Protein AF-A0A267FAE3-F1 (afdb_monomer)

Secondary structure (DSSP, 8-state):
-----------------------------------S-------HHHHHHHHHHHHHHS-SB-GGG-B-HHHHHHHHHHHHHHHHHHHHHTT------HHHHHHHHT-----HHHHHHHHHHHS---------

Mean predicted aligned error: 14.89 Å

Sequence (132 aa):
MHWEGTGKALSRQLSVPGGVGGIGSHRTASSLSLSESSGTVPYLGTFLTDLEGLHSAFPERVHGGLINFDKRRREYDILARLRLYQVTCRQYQYCEDARFEHWLSTIELLSDEQQQLLSLEIQPERRFVSTV

Structure (mmCIF, N/CA/C/O backbone):
data_AF-A0A267FAE3-F1
#
_entry.id   AF-A0A267FAE3-F1
#
loop_
_atom_site.group_PDB
_atom_site.id
_atom_site.type_symbol
_atom_site.label_atom_id
_atom_site.label_alt_id
_atom_site.label_comp_id
_atom_site.label_asym_id
_atom_site.label_entity_id
_atom_site.label_seq_id
_atom_site.pdbx_PDB_ins_code
_atom_site.Cartn_x
_atom_site.Cartn_y
_atom_site.Cartn_z
_atom_site.occupancy
_atom_site.B_iso_or_equiv
_atom_site.auth_seq_id
_atom_site.auth_comp_id
_atom_site.auth_asym_id
_atom_site.auth_atom_id
_atom_site.pdbx_PDB_model_num
ATOM 1 N N . MET A 1 1 ? -11.514 19.587 1.243 1.00 36.19 1 MET A N 1
ATOM 2 C CA . MET A 1 1 ? -11.443 19.091 -0.147 1.00 36.19 1 MET A CA 1
ATOM 3 C C . MET A 1 1 ? -12.775 18.434 -0.446 1.00 36.19 1 MET A C 1
ATOM 5 O O . MET A 1 1 ? -13.102 17.451 0.198 1.00 36.19 1 MET A O 1
ATOM 9 N N . HIS A 1 2 ? -13.589 19.060 -1.290 1.00 30.25 2 HIS A N 1
ATOM 10 C CA . HIS A 1 2 ? -14.957 18.639 -1.583 1.00 30.25 2 HIS A CA 1
ATOM 11 C C . HIS A 1 2 ? -14.960 18.002 -2.974 1.00 30.25 2 HIS A C 1
ATOM 13 O O . HIS A 1 2 ? -14.594 18.662 -3.945 1.00 30.25 2 HIS A O 1
ATOM 19 N N . TRP A 1 3 ? -15.281 16.712 -3.050 1.00 32.16 3 TRP A N 1
ATOM 20 C CA . TRP A 1 3 ? -15.459 15.998 -4.310 1.00 32.16 3 TRP A CA 1
ATOM 21 C C . TRP A 1 3 ? -16.957 15.842 -4.558 1.00 32.16 3 TRP A C 1
ATOM 23 O O . TRP A 1 3 ? -17.595 14.977 -3.965 1.00 32.16 3 TRP A O 1
ATOM 33 N N . GLU A 1 4 ? -17.511 16.686 -5.427 1.00 38.50 4 GLU A N 1
ATOM 34 C CA . GLU A 1 4 ? -18.808 16.437 -6.052 1.00 38.50 4 GLU A CA 1
ATOM 35 C C . GLU A 1 4 ? -18.574 15.907 -7.467 1.00 38.50 4 GLU A C 1
ATOM 37 O O . GLU A 1 4 ? -17.980 16.568 -8.317 1.00 38.50 4 GLU A O 1
ATOM 42 N N . GLY A 1 5 ? -19.032 14.680 -7.706 1.00 38.22 5 GLY A N 1
ATOM 43 C CA . GLY A 1 5 ? -18.966 14.009 -8.996 1.00 38.22 5 GLY A CA 1
ATOM 44 C C . GLY A 1 5 ? -20.291 13.318 -9.273 1.00 38.22 5 GLY A C 1
ATOM 45 O O . GLY A 1 5 ? -20.518 12.188 -8.851 1.00 38.22 5 GLY A O 1
ATOM 46 N N . THR A 1 6 ? -21.167 14.028 -9.973 1.00 42.28 6 THR A N 1
ATOM 47 C CA . THR A 1 6 ? -22.466 13.582 -10.474 1.00 42.28 6 THR A CA 1
ATOM 48 C C . THR A 1 6 ? -22.325 12.346 -11.369 1.00 42.28 6 THR A C 1
ATOM 50 O O . THR A 1 6 ? -21.873 12.404 -12.510 1.00 42.28 6 THR A O 1
ATOM 53 N N . GLY A 1 7 ? -22.744 11.189 -10.856 1.00 42.28 7 GLY A N 1
ATOM 54 C CA . GLY A 1 7 ? -22.859 9.959 -11.631 1.00 42.28 7 GLY A CA 1
ATOM 55 C C . GLY A 1 7 ? -24.167 9.924 -12.415 1.00 42.28 7 GLY A C 1
ATOM 56 O O . GLY A 1 7 ? -25.185 9.469 -11.898 1.00 42.28 7 GLY A O 1
ATOM 57 N N . LYS A 1 8 ? -24.153 10.354 -13.680 1.00 41.59 8 LYS A N 1
ATOM 58 C CA . LYS A 1 8 ? -25.196 9.966 -14.638 1.00 41.59 8 LYS A CA 1
ATOM 59 C C . LYS A 1 8 ? -24.612 9.504 -15.968 1.00 41.59 8 LYS A C 1
ATOM 61 O O . LYS A 1 8 ? -23.950 10.253 -16.671 1.00 41.59 8 LYS A O 1
ATOM 66 N N . ALA A 1 9 ? -25.020 8.277 -16.294 1.00 41.91 9 ALA A N 1
ATOM 67 C CA . ALA A 1 9 ? -25.233 7.726 -17.624 1.00 41.91 9 ALA A CA 1
ATOM 68 C C . ALA A 1 9 ? -24.005 7.519 -18.514 1.00 41.91 9 ALA A C 1
ATOM 70 O O . ALA A 1 9 ? -23.625 8.419 -19.242 1.00 41.91 9 ALA A O 1
ATOM 71 N N . LEU A 1 10 ? -23.543 6.266 -18.598 1.00 34.41 10 LEU A N 1
ATOM 72 C CA . LEU A 1 10 ? -23.207 5.629 -19.879 1.00 34.41 10 LEU A CA 1
ATOM 73 C C . LEU A 1 10 ? -23.467 4.115 -19.787 1.00 34.41 10 LEU A C 1
ATOM 75 O O . LEU A 1 10 ? -22.557 3.296 -19.703 1.00 34.41 10 LEU A O 1
ATOM 79 N N . SER A 1 11 ? -24.747 3.744 -19.809 1.00 42.19 11 SER A N 1
ATOM 80 C CA . SER A 1 11 ? -25.195 2.389 -20.142 1.00 42.19 11 SER A CA 1
ATOM 81 C C . SER A 1 11 ? -25.475 2.350 -21.642 1.00 42.19 11 SER A C 1
ATOM 83 O O . SER A 1 11 ? -26.521 2.816 -22.086 1.00 42.19 11 SER A O 1
ATOM 85 N N . ARG A 1 12 ? -24.550 1.816 -22.442 1.00 38.19 12 ARG A N 1
ATOM 86 C CA . ARG A 1 12 ? -24.858 1.351 -23.802 1.00 38.19 12 ARG A CA 1
ATOM 87 C C . ARG A 1 12 ? -24.172 0.011 -24.055 1.00 38.19 12 ARG A C 1
ATOM 89 O O . ARG A 1 12 ? -22.966 -0.058 -24.250 1.00 38.19 12 ARG A O 1
ATOM 96 N N . GLN A 1 13 ? -24.992 -1.039 -24.019 1.00 42.34 13 GLN A N 1
ATOM 97 C CA . GLN A 1 13 ? -24.742 -2.361 -24.592 1.00 42.34 13 GLN A CA 1
ATOM 98 C C . GLN A 1 13 ? -24.600 -2.270 -26.114 1.00 42.34 13 GLN A C 1
ATOM 100 O O . GLN A 1 13 ? -25.413 -1.590 -26.730 1.00 42.34 13 GLN A O 1
ATOM 105 N N . LEU A 1 14 ? -23.678 -3.043 -26.695 1.00 32.34 14 LEU A N 1
ATOM 106 C CA . LEU A 1 14 ? -23.730 -3.595 -28.062 1.00 32.34 14 LEU A CA 1
ATOM 107 C C . LEU A 1 14 ? -22.930 -4.923 -28.037 1.00 32.34 14 LEU A C 1
ATOM 109 O O . LEU A 1 14 ? -21.722 -4.898 -27.846 1.00 32.34 14 LEU A O 1
ATOM 113 N N . SER A 1 15 ? -23.599 -6.063 -27.825 1.00 30.61 15 SER A N 1
ATOM 114 C CA . SER A 1 15 ? -23.965 -7.112 -28.807 1.00 30.61 15 SER A CA 1
ATOM 115 C C . SER A 1 15 ? -22.781 -7.876 -29.436 1.00 30.61 15 SER A C 1
ATOM 117 O O . SER A 1 15 ? -21.975 -7.295 -30.156 1.00 30.61 15 SER A O 1
ATOM 119 N N . VAL A 1 16 ? -22.706 -9.191 -29.183 1.00 39.03 16 VAL A N 1
ATOM 120 C CA . VAL A 1 16 ? -21.682 -10.130 -29.695 1.00 39.03 16 VAL A CA 1
ATOM 121 C C . VAL A 1 16 ? -22.324 -11.069 -30.729 1.00 39.03 16 VAL A C 1
ATOM 123 O O . VAL A 1 16 ? -23.397 -11.601 -30.434 1.00 39.03 16 VAL A O 1
ATOM 126 N N . PRO A 1 17 ? -21.708 -11.338 -31.898 1.00 37.78 17 PRO A N 1
ATOM 127 C CA . PRO A 1 17 ? -22.167 -12.389 -32.799 1.00 37.78 17 PRO A CA 1
ATOM 128 C C . PRO A 1 17 ? -21.498 -13.739 -32.485 1.00 37.78 17 PRO A C 1
ATOM 130 O O . PRO A 1 17 ? -20.336 -13.801 -32.085 1.00 37.78 17 PRO A O 1
ATOM 133 N N . GLY A 1 18 ? -22.256 -14.824 -32.663 1.00 38.59 18 GLY A N 1
ATOM 134 C CA . GLY A 1 18 ? -21.829 -16.2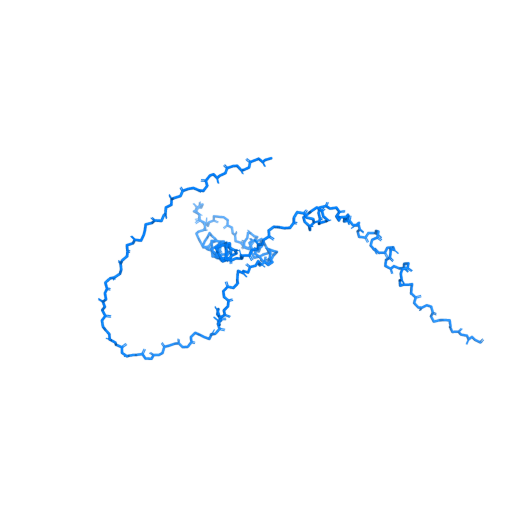00 -32.400 1.00 38.59 18 GLY A CA 1
ATOM 135 C C . GLY A 1 18 ? -20.814 -16.779 -33.396 1.00 38.59 18 GLY A C 1
ATOM 136 O O . GLY A 1 18 ? -20.620 -16.264 -34.494 1.00 38.59 18 GLY A O 1
ATOM 137 N N . GLY A 1 19 ? -20.205 -17.901 -33.002 1.00 33.44 19 GLY A N 1
ATOM 138 C CA . GLY A 1 19 ? -19.292 -18.711 -33.813 1.00 33.44 19 GLY A CA 1
ATOM 139 C C . GLY A 1 19 ? -18.873 -19.989 -33.075 1.00 33.44 19 GLY A C 1
ATOM 140 O O . GLY A 1 19 ? -18.738 -19.993 -31.858 1.00 33.44 19 GLY A O 1
ATOM 141 N N . VAL A 1 20 ? -18.745 -21.082 -33.820 1.00 37.72 20 VAL A N 1
ATOM 142 C CA . VAL A 1 20 ? -18.914 -22.489 -33.419 1.00 37.72 20 VAL A CA 1
ATOM 143 C C . VAL A 1 20 ? -17.568 -23.191 -33.148 1.00 37.72 20 VAL A C 1
ATOM 145 O O . VAL A 1 20 ? -16.619 -22.953 -33.880 1.00 37.72 20 VAL A O 1
ATOM 148 N N . GLY A 1 21 ? -17.538 -24.096 -32.155 1.00 34.31 21 GLY A N 1
ATOM 149 C CA . GLY A 1 21 ? -16.805 -25.382 -32.113 1.00 34.31 21 GLY A CA 1
ATOM 150 C C . GLY A 1 21 ? -15.282 -25.456 -32.347 1.00 34.31 21 GLY A C 1
ATOM 151 O O . GLY A 1 21 ? -14.795 -25.210 -33.443 1.00 34.31 21 GLY A O 1
ATOM 152 N N . GLY A 1 22 ? -14.546 -25.996 -31.364 1.00 31.22 22 GLY A N 1
ATOM 153 C CA . GLY A 1 22 ? -13.179 -26.505 -31.559 1.00 31.22 22 GLY A CA 1
ATOM 154 C C . GLY A 1 22 ? -12.520 -26.998 -30.267 1.00 31.22 22 GLY A C 1
ATOM 155 O O . GLY A 1 22 ? -12.231 -26.212 -29.374 1.00 31.22 22 GLY A O 1
ATOM 156 N N . ILE A 1 23 ? -12.307 -28.310 -30.170 1.00 42.94 23 ILE A N 1
ATOM 157 C CA . ILE A 1 23 ? -11.719 -29.040 -29.037 1.00 42.94 23 ILE A CA 1
ATOM 158 C C . ILE A 1 23 ? -10.186 -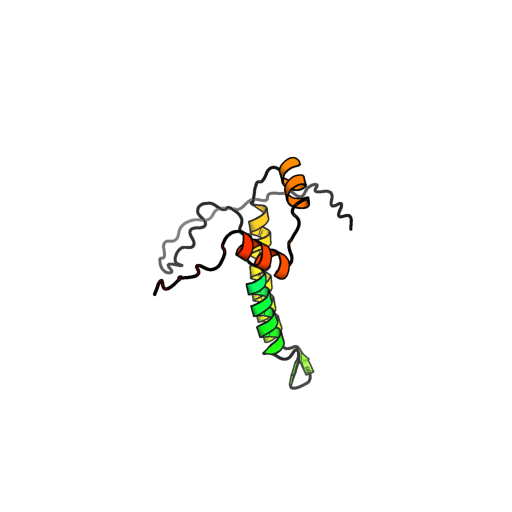28.928 -29.103 1.00 42.94 23 ILE A C 1
ATOM 160 O O . ILE A 1 23 ? -9.607 -29.168 -30.159 1.00 42.94 23 ILE A O 1
ATOM 164 N N . GLY A 1 24 ? -9.521 -28.626 -27.982 1.00 34.19 24 GLY A N 1
ATOM 165 C CA . GLY A 1 24 ? -8.058 -28.652 -27.876 1.00 34.19 24 GLY A CA 1
ATOM 166 C C . GLY A 1 24 ? -7.564 -28.318 -26.467 1.00 34.19 24 GLY A C 1
ATOM 167 O O . GLY A 1 24 ? -7.707 -27.192 -26.003 1.00 34.19 24 GLY A O 1
ATOM 168 N N . SER A 1 25 ? -7.014 -29.325 -25.790 1.00 44.53 25 SER A N 1
ATOM 169 C CA . SER A 1 25 ? -6.431 -29.281 -24.443 1.00 44.53 25 SER A CA 1
ATOM 170 C C . SER A 1 25 ? -5.179 -28.394 -24.334 1.00 44.53 25 SER A C 1
ATOM 172 O O . SER A 1 25 ? -4.596 -27.975 -25.327 1.00 44.53 25 SER A O 1
ATOM 174 N N . HIS A 1 26 ? -4.715 -28.250 -23.085 1.00 41.59 26 HIS A N 1
ATOM 175 C CA . HIS A 1 26 ? -3.399 -27.769 -22.632 1.00 41.59 26 HIS A CA 1
ATOM 176 C C . HIS A 1 26 ? -3.301 -26.264 -22.338 1.00 41.59 26 HIS A C 1
ATOM 178 O O . HIS A 1 26 ? -2.803 -25.472 -23.131 1.00 41.59 26 HIS A O 1
ATOM 184 N N . ARG A 1 27 ? -3.691 -25.894 -21.112 1.00 39.25 27 ARG A N 1
ATOM 185 C CA . ARG A 1 27 ? -2.799 -25.359 -20.060 1.00 39.25 27 ARG A CA 1
ATOM 186 C C . ARG A 1 27 ? -3.641 -25.113 -18.807 1.00 39.25 27 ARG A C 1
ATOM 188 O O . ARG A 1 27 ? -4.433 -24.181 -18.747 1.00 39.25 27 ARG A O 1
ATOM 195 N N . THR A 1 28 ? -3.478 -25.974 -17.809 1.00 42.09 28 THR A N 1
ATOM 196 C CA . THR A 1 28 ? -4.002 -25.774 -16.456 1.00 42.09 28 THR A CA 1
ATOM 197 C C . THR A 1 28 ? -3.286 -24.582 -15.824 1.00 42.09 28 THR A C 1
ATOM 199 O O . THR A 1 28 ? -2.199 -24.729 -15.269 1.00 42.09 28 THR A O 1
ATOM 202 N N . ALA A 1 29 ? -3.879 -23.392 -15.937 1.00 42.25 29 ALA A N 1
ATOM 203 C CA . ALA A 1 29 ? -3.632 -22.316 -14.992 1.00 42.25 29 ALA A CA 1
ATOM 204 C C . ALA A 1 29 ? -4.377 -22.691 -13.709 1.00 42.25 29 ALA A C 1
ATOM 206 O O . ALA A 1 29 ? -5.605 -22.663 -13.639 1.00 42.25 29 ALA A O 1
ATOM 207 N N . SER A 1 30 ? -3.614 -23.154 -12.732 1.00 43.25 30 SER A N 1
ATOM 208 C CA . SER A 1 30 ? -4.060 -23.479 -11.389 1.00 43.25 30 SER A CA 1
ATOM 209 C C . SER A 1 30 ? -4.757 -22.272 -10.755 1.00 43.25 30 SER A C 1
ATOM 211 O O . SER A 1 30 ? -4.125 -21.293 -10.380 1.00 43.25 30 SER A O 1
ATOM 213 N N . SER A 1 31 ? -6.083 -22.378 -10.662 1.00 49.47 31 SER A N 1
ATOM 214 C CA . SER A 1 31 ? -6.880 -22.098 -9.466 1.00 49.47 31 SER A CA 1
ATOM 215 C C . SER A 1 31 ? -6.449 -20.889 -8.622 1.00 49.47 31 SER A C 1
ATOM 217 O O . SER A 1 31 ? -5.930 -21.038 -7.518 1.00 49.47 31 SER A O 1
ATOM 219 N N . LEU A 1 32 ? -6.821 -19.694 -9.068 1.00 49.81 32 LEU A N 1
ATOM 220 C CA . LEU A 1 32 ? -7.578 -18.827 -8.171 1.00 49.81 32 LEU A CA 1
ATOM 221 C C . LEU A 1 32 ? -9.025 -18.939 -8.626 1.00 49.81 32 LEU A C 1
ATOM 223 O O . LEU A 1 32 ? -9.452 -18.271 -9.567 1.00 49.81 32 LEU A O 1
ATOM 227 N N . SER A 1 33 ? -9.761 -19.865 -8.020 1.00 42.09 33 SER A N 1
ATOM 228 C CA . SER A 1 33 ? -11.211 -19.848 -8.085 1.00 42.09 33 SER A CA 1
ATOM 229 C C . SER A 1 33 ? -11.675 -18.517 -7.489 1.00 42.09 33 SER A C 1
ATOM 231 O O . SER A 1 33 ? -11.847 -18.397 -6.281 1.00 42.09 33 SER A O 1
ATOM 233 N N . LEU A 1 34 ? -11.890 -17.510 -8.338 1.00 54.88 34 LEU A N 1
ATOM 234 C CA . LEU A 1 34 ? -12.667 -16.299 -8.035 1.00 54.88 34 LEU A CA 1
ATOM 235 C C . LEU A 1 34 ? -14.162 -16.652 -7.870 1.00 54.88 34 LEU A C 1
ATOM 237 O O . LEU A 1 34 ? -15.048 -15.916 -8.301 1.00 54.88 34 LEU A O 1
ATOM 241 N N . SER A 1 35 ? -14.450 -17.838 -7.332 1.00 47.75 35 SER A N 1
ATOM 242 C CA . SER A 1 35 ? -15.785 -18.257 -6.957 1.00 47.75 35 SER A CA 1
ATOM 243 C C . SER A 1 35 ? -16.113 -17.510 -5.674 1.00 47.75 35 SER A C 1
ATOM 245 O O . SER A 1 35 ? -15.552 -17.828 -4.630 1.00 47.75 35 SER A O 1
ATOM 247 N N . GLU A 1 36 ? -16.993 -16.521 -5.833 1.00 49.94 36 GLU A N 1
ATOM 248 C CA . GLU A 1 36 ? -17.383 -15.478 -4.878 1.00 49.94 36 GLU A CA 1
ATOM 249 C C . GLU A 1 36 ? -16.546 -14.198 -5.043 1.00 49.94 36 GLU A C 1
ATOM 251 O O . GLU A 1 36 ? -15.585 -13.913 -4.337 1.00 49.94 36 GLU A O 1
ATOM 256 N N . SER A 1 37 ? -16.912 -13.428 -6.072 1.00 57.94 37 SER A N 1
ATOM 257 C CA . SER A 1 37 ? -16.329 -12.143 -6.462 1.00 57.94 37 SER A CA 1
ATOM 258 C C . SER A 1 37 ? -16.654 -11.031 -5.455 1.00 57.94 37 SER A C 1
ATOM 260 O O . SER A 1 37 ? -17.294 -10.035 -5.793 1.00 57.94 37 SER A O 1
ATOM 262 N N . SER A 1 38 ? -16.264 -11.198 -4.196 1.00 70.19 38 SER A N 1
ATOM 263 C CA . SER A 1 38 ? -16.110 -10.065 -3.290 1.00 70.19 38 SER A CA 1
ATOM 264 C C . SER A 1 38 ? -14.864 -9.297 -3.720 1.00 70.19 38 SER A C 1
ATOM 266 O O . SER A 1 38 ? -13.846 -9.912 -4.047 1.00 70.19 38 SER A O 1
ATOM 268 N N . GLY A 1 39 ? -14.915 -7.963 -3.723 1.00 79.19 39 GLY A N 1
ATOM 269 C CA . GLY A 1 39 ? -13.714 -7.150 -3.917 1.00 79.19 39 GLY A CA 1
ATOM 270 C C . GLY A 1 39 ? -12.594 -7.547 -2.943 1.00 79.19 39 GLY A C 1
ATOM 271 O O . GLY A 1 39 ? -12.794 -8.325 -2.012 1.00 79.19 39 GLY A O 1
ATOM 272 N N . THR A 1 40 ? -11.384 -7.031 -3.139 1.00 89.31 40 THR A N 1
ATOM 273 C CA . THR A 1 40 ? -10.279 -7.232 -2.189 1.00 89.31 40 THR A CA 1
ATOM 274 C C . THR A 1 40 ? -9.548 -5.922 -1.984 1.00 89.31 40 THR A C 1
ATOM 276 O O . THR A 1 40 ? -9.093 -5.327 -2.959 1.00 89.31 40 THR A O 1
ATOM 279 N N . VAL A 1 41 ? -9.388 -5.500 -0.729 1.00 93.06 41 VAL A N 1
ATOM 280 C CA . VAL A 1 41 ? -8.531 -4.364 -0.361 1.00 93.06 41 VAL A CA 1
ATOM 281 C C . VAL A 1 41 ? -7.137 -4.892 0.002 1.00 93.06 41 VAL A C 1
ATOM 283 O O . VAL A 1 41 ? -6.989 -5.525 1.047 1.00 93.06 41 VAL A O 1
ATOM 286 N N . PRO A 1 42 ? -6.107 -4.688 -0.838 1.00 94.19 42 PRO A N 1
ATOM 287 C CA . PRO A 1 42 ? -4.766 -5.186 -0.553 1.00 94.19 42 PRO A CA 1
ATOM 288 C C . PRO A 1 42 ?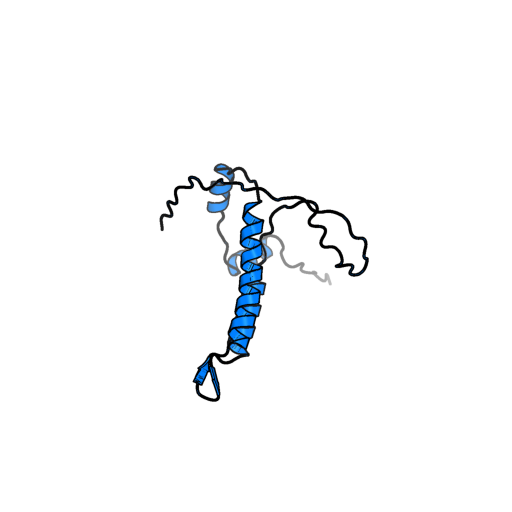 -4.016 -4.293 0.448 1.00 94.19 42 PRO A C 1
ATOM 290 O O . PRO A 1 42 ? -4.265 -3.089 0.537 1.00 94.19 42 PRO A O 1
ATOM 293 N N . TYR A 1 43 ? -3.021 -4.861 1.139 1.00 96.75 43 TYR A N 1
ATOM 294 C CA . TYR A 1 43 ? -2.07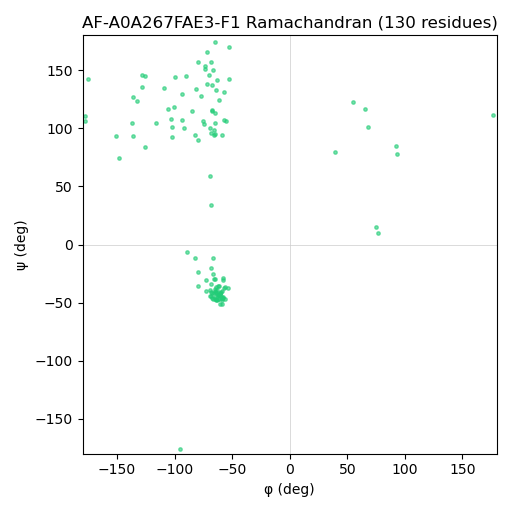5 -4.079 1.937 1.00 96.75 43 TYR A CA 1
ATOM 295 C C . TYR A 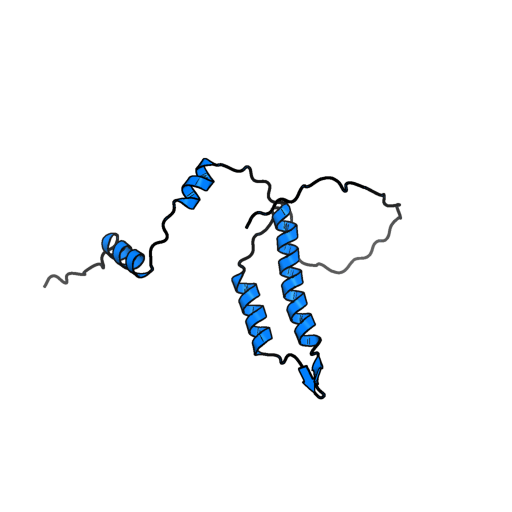1 43 ? -1.192 -3.221 1.023 1.00 96.75 43 TYR A C 1
ATOM 297 O O . TYR A 1 43 ? -0.394 -3.734 0.236 1.00 96.75 43 TYR A O 1
ATOM 305 N N . LEU A 1 44 ? -1.332 -1.898 1.131 1.00 97.69 44 LEU A N 1
ATOM 306 C CA . LEU A 1 44 ? -0.631 -0.959 0.256 1.00 97.69 44 LEU A CA 1
ATOM 307 C C . LEU A 1 44 ? 0.894 -1.003 0.446 1.00 97.69 44 LEU A C 1
ATOM 309 O O . LEU A 1 44 ? 1.627 -0.795 -0.520 1.00 97.69 44 LEU A O 1
ATOM 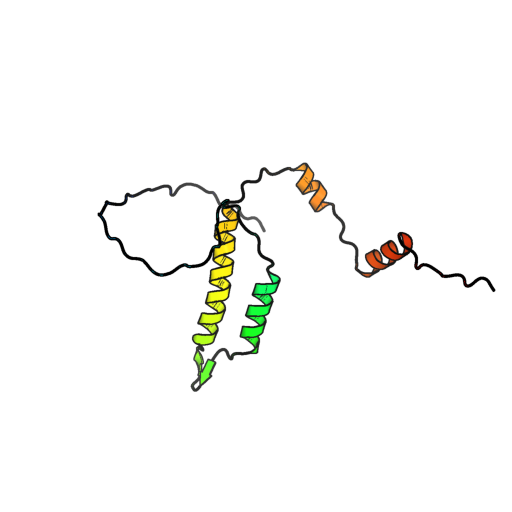313 N N . GLY A 1 45 ? 1.369 -1.325 1.655 1.00 98.00 45 GLY A N 1
ATOM 314 C CA . GLY A 1 45 ? 2.796 -1.346 1.978 1.00 98.00 45 GLY A CA 1
ATOM 315 C C . GLY A 1 45 ? 3.613 -2.256 1.059 1.00 98.00 45 GLY A C 1
ATOM 316 O O . GLY A 1 45 ? 4.690 -1.861 0.640 1.00 98.00 45 GLY A O 1
ATOM 317 N N . THR A 1 46 ? 3.073 -3.401 0.630 1.00 97.38 46 THR A N 1
ATOM 318 C CA . THR A 1 46 ? 3.762 -4.295 -0.320 1.00 97.38 46 THR A CA 1
ATOM 319 C C . THR A 1 46 ? 4.059 -3.609 -1.657 1.00 97.38 46 THR A C 1
ATOM 321 O O . THR A 1 46 ? 5.159 -3.732 -2.185 1.00 97.38 46 THR A O 1
ATOM 324 N N . PHE A 1 47 ? 3.109 -2.836 -2.192 1.00 97.81 47 PHE A N 1
ATOM 325 C CA . PHE A 1 47 ? 3.303 -2.097 -3.444 1.00 97.81 47 PHE A CA 1
ATOM 326 C C . PHE A 1 47 ? 4.300 -0.954 -3.266 1.00 97.81 47 PHE A C 1
ATOM 328 O O . PHE A 1 47 ? 5.101 -0.702 -4.163 1.00 97.81 47 PHE A O 1
ATOM 335 N N . LEU A 1 48 ? 4.252 -0.266 -2.120 1.00 98.31 48 LEU A N 1
ATOM 336 C CA . LEU A 1 48 ? 5.183 0.816 -1.805 1.00 98.31 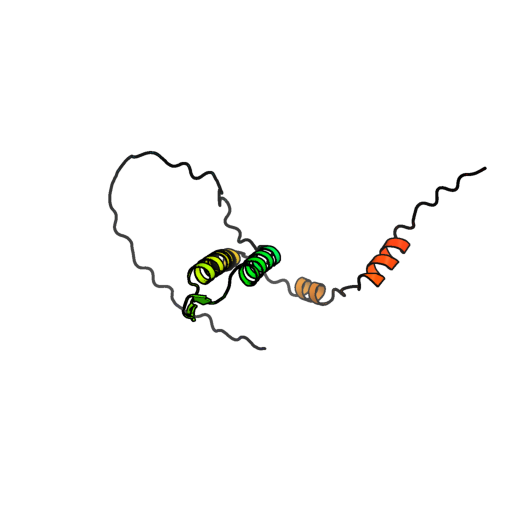48 LEU A CA 1
ATOM 337 C C . LEU A 1 48 ? 6.614 0.294 -1.684 1.00 98.31 48 LEU A C 1
ATOM 339 O O . LEU A 1 48 ? 7.503 0.868 -2.300 1.00 98.31 48 LEU A O 1
ATOM 343 N N . THR A 1 49 ? 6.824 -0.823 -0.986 1.00 98.25 49 THR A N 1
ATOM 344 C CA . THR A 1 49 ? 8.140 -1.461 -0.870 1.00 98.25 49 THR A CA 1
ATOM 345 C C . THR A 1 49 ? 8.674 -1.918 -2.229 1.00 98.25 49 THR A C 1
ATOM 347 O O . THR A 1 49 ? 9.837 -1.661 -2.536 1.00 98.25 49 THR A O 1
ATOM 350 N N . ASP A 1 50 ? 7.845 -2.531 -3.083 1.00 97.81 50 ASP A N 1
ATOM 351 C CA . ASP A 1 50 ? 8.260 -2.919 -4.440 1.00 97.81 50 ASP A CA 1
ATOM 352 C C . ASP A 1 50 ? 8.668 -1.689 -5.280 1.00 97.81 50 ASP A C 1
ATOM 354 O O . ASP A 1 50 ? 9.684 -1.709 -5.981 1.00 97.81 50 ASP A O 1
ATOM 358 N N . LEU A 1 51 ? 7.890 -0.602 -5.207 1.00 98.25 51 LEU A N 1
ATOM 359 C CA . LEU A 1 51 ? 8.170 0.645 -5.925 1.00 98.25 51 LEU A CA 1
ATOM 360 C C . LEU A 1 51 ? 9.425 1.346 -5.401 1.00 98.25 51 LEU A C 1
ATOM 362 O O . LEU A 1 51 ? 10.230 1.817 -6.201 1.00 98.25 51 LEU A O 1
ATOM 366 N N . GLU A 1 52 ? 9.620 1.395 -4.086 1.00 98.06 52 GLU A N 1
ATOM 367 C CA . GLU A 1 52 ? 10.815 1.955 -3.450 1.00 98.06 52 GLU A CA 1
ATOM 368 C C . GLU A 1 52 ? 12.068 1.143 -3.808 1.00 98.06 52 GLU A C 1
ATOM 370 O O . GLU A 1 52 ? 13.114 1.708 -4.151 1.00 98.06 52 GLU A O 1
ATOM 375 N N . GLY A 1 53 ? 11.940 -0.187 -3.824 1.00 97.75 53 GLY A N 1
ATOM 376 C CA . GLY A 1 53 ? 12.979 -1.099 -4.288 1.00 97.75 53 GLY A CA 1
ATOM 377 C C . GLY A 1 53 ? 13.369 -0.831 -5.743 1.00 97.75 53 GLY A C 1
ATOM 378 O O . GLY A 1 53 ? 14.553 -0.680 -6.045 1.00 97.75 53 GLY A O 1
ATOM 379 N N . LEU A 1 54 ? 12.395 -0.695 -6.652 1.00 97.19 54 LEU A N 1
ATOM 380 C CA . LEU A 1 54 ? 12.657 -0.330 -8.051 1.00 97.19 54 LEU A CA 1
ATOM 381 C C . LEU A 1 54 ? 13.248 1.075 -8.199 1.00 97.19 54 LEU A C 1
ATOM 383 O O . LEU A 1 54 ? 14.141 1.276 -9.028 1.00 97.19 54 LEU A O 1
ATOM 387 N N . HIS A 1 55 ? 12.753 2.038 -7.419 1.00 95.50 55 HIS A N 1
ATOM 388 C CA . HIS A 1 55 ? 13.227 3.416 -7.438 1.00 95.50 55 HIS A CA 1
ATOM 389 C C . HIS A 1 55 ? 14.724 3.478 -7.131 1.00 95.50 55 HIS A C 1
ATOM 391 O O . HIS A 1 55 ? 15.460 4.146 -7.859 1.00 95.50 55 HIS A O 1
ATOM 397 N N . SER A 1 56 ? 15.145 2.729 -6.111 1.00 96.56 56 SER A N 1
ATOM 398 C CA . SER A 1 56 ? 16.518 2.697 -5.608 1.00 96.56 56 SER A CA 1
ATOM 399 C C . SER A 1 56 ? 17.448 1.827 -6.458 1.00 96.56 56 SER A C 1
ATOM 401 O O . SER A 1 56 ? 18.616 2.162 -6.634 1.00 96.56 56 SER A O 1
ATOM 403 N N . ALA A 1 57 ? 16.949 0.714 -7.005 1.00 96.62 57 ALA A N 1
ATOM 404 C CA . ALA A 1 57 ? 17.774 -0.254 -7.729 1.00 96.62 57 ALA A CA 1
ATOM 405 C C . ALA A 1 57 ? 18.099 0.146 -9.180 1.00 96.62 57 ALA A C 1
ATOM 407 O O . ALA A 1 57 ? 19.090 -0.336 -9.731 1.00 96.62 57 ALA A O 1
ATOM 408 N N . PHE A 1 58 ? 17.286 0.995 -9.824 1.00 96.19 58 PHE A N 1
ATOM 409 C CA . PHE A 1 58 ? 17.436 1.316 -11.250 1.00 96.19 58 PHE A CA 1
ATOM 410 C C . PHE A 1 58 ? 17.474 2.830 -11.510 1.00 96.19 58 PHE A C 1
ATOM 412 O O . PHE A 1 58 ? 16.623 3.564 -11.005 1.00 96.19 58 PHE A O 1
ATOM 419 N N . PRO A 1 59 ? 18.395 3.334 -12.352 1.00 96.06 59 PRO A N 1
ATOM 420 C CA . PRO A 1 59 ? 18.449 4.752 -12.692 1.00 96.06 59 PRO A CA 1
ATOM 421 C C . PRO A 1 59 ? 17.314 5.156 -13.643 1.00 96.06 59 PRO A C 1
ATOM 423 O O . PRO A 1 59 ? 16.832 4.354 -14.445 1.00 96.06 59 PRO A O 1
ATOM 426 N N . GLU A 1 60 ? 16.932 6.433 -13.598 1.00 95.50 60 GLU A N 1
ATOM 427 C CA . GLU A 1 60 ? 15.909 7.030 -14.477 1.00 95.50 60 GLU A CA 1
ATOM 428 C C . GLU A 1 60 ? 16.315 7.081 -15.952 1.00 95.50 60 GLU A C 1
ATOM 430 O O . GLU A 1 60 ? 15.473 7.049 -16.854 1.00 95.50 60 GLU A O 1
ATOM 435 N N . ARG A 1 61 ? 17.621 7.186 -16.200 1.00 96.69 61 ARG A N 1
ATOM 436 C CA . ARG A 1 61 ? 18.204 7.284 -17.533 1.00 96.69 61 ARG A CA 1
ATOM 437 C C . ARG A 1 61 ? 19.306 6.252 -17.709 1.00 96.69 61 ARG A C 1
ATOM 439 O O . ARG A 1 61 ? 20.028 5.941 -16.766 1.00 96.69 61 ARG A O 1
ATOM 446 N N . VAL A 1 62 ? 19.424 5.744 -18.928 1.00 94.44 62 VAL A N 1
ATOM 447 C CA . VAL A 1 62 ? 20.517 4.870 -19.367 1.00 94.44 62 VAL A CA 1
ATOM 448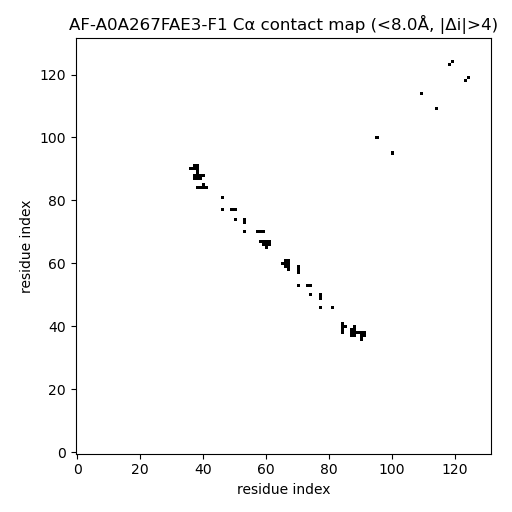 C C . VAL A 1 62 ? 21.612 5.698 -20.055 1.00 94.44 62 VAL A C 1
ATOM 450 O O . VAL A 1 62 ? 21.546 6.932 -20.106 1.00 94.44 62 VAL A O 1
ATOM 453 N N . HIS A 1 63 ? 22.641 5.032 -20.584 1.00 93.44 63 HIS A N 1
ATOM 454 C CA . HIS A 1 63 ? 23.731 5.692 -21.306 1.00 93.44 63 HIS A CA 1
ATOM 455 C C . HIS A 1 63 ? 23.224 6.599 -22.438 1.00 93.44 63 HIS A C 1
ATOM 457 O O . HIS A 1 63 ? 22.241 6.300 -23.114 1.00 93.44 63 HIS A O 1
ATOM 463 N N . GLY A 1 64 ? 23.896 7.740 -22.620 1.00 93.25 64 GLY A N 1
ATOM 464 C CA . GLY A 1 64 ? 23.479 8.769 -23.577 1.00 93.25 64 GLY A CA 1
ATOM 465 C C . GLY A 1 64 ? 22.292 9.619 -23.110 1.00 93.25 64 GLY A C 1
ATOM 466 O O . GLY A 1 64 ? 21.743 10.379 -23.899 1.00 93.25 64 GLY A O 1
ATOM 467 N N . GLY A 1 65 ? 21.879 9.501 -21.842 1.00 94.31 65 GLY A N 1
ATOM 468 C CA . GLY A 1 65 ? 20.792 10.299 -21.275 1.00 94.31 65 GLY A CA 1
ATOM 469 C C . GLY A 1 65 ? 19.400 9.868 -21.741 1.00 94.31 65 GLY A C 1
ATOM 470 O O . GLY A 1 65 ? 18.447 10.618 -21.551 1.00 94.31 65 GLY A O 1
ATOM 471 N N . LEU A 1 66 ? 19.248 8.681 -22.332 1.00 96.69 66 LEU A N 1
ATOM 472 C CA . LEU A 1 66 ? 17.950 8.149 -22.759 1.00 96.69 66 LEU A CA 1
ATOM 473 C C . LEU A 1 66 ? 17.123 7.685 -21.555 1.00 96.69 66 LEU A C 1
ATOM 475 O O . LEU A 1 66 ? 17.681 7.282 -20.541 1.00 96.69 66 LEU A O 1
ATOM 479 N N . ILE A 1 67 ? 15.794 7.727 -21.653 1.00 97.31 67 ILE A N 1
ATOM 480 C CA . ILE A 1 67 ? 14.897 7.271 -20.578 1.00 97.31 67 ILE A CA 1
ATOM 481 C C . ILE A 1 67 ? 15.014 5.752 -20.407 1.00 97.31 67 ILE A C 1
ATOM 483 O O . ILE A 1 67 ? 15.012 5.008 -21.387 1.00 97.31 67 ILE A O 1
ATOM 487 N N . ASN A 1 68 ? 15.069 5.289 -19.159 1.00 97.50 68 ASN A N 1
ATOM 488 C CA . ASN A 1 68 ? 15.069 3.867 -18.839 1.00 97.50 68 ASN A CA 1
ATOM 489 C C . ASN A 1 68 ? 13.645 3.281 -18.901 1.00 97.50 68 ASN A C 1
ATOM 491 O O . ASN A 1 68 ? 12.913 3.265 -17.908 1.00 97.50 68 ASN A O 1
ATOM 495 N N . PHE A 1 69 ? 13.237 2.797 -20.076 1.00 97.50 69 PHE A N 1
ATOM 496 C CA . PHE A 1 69 ? 11.913 2.195 -20.264 1.00 97.50 69 PHE A CA 1
ATOM 497 C C . PHE A 1 69 ? 11.715 0.879 -19.505 1.00 97.50 69 PHE A C 1
ATOM 499 O O . PHE A 1 69 ? 10.578 0.574 -19.152 1.00 97.50 69 PHE A O 1
ATOM 506 N N . ASP A 1 70 ? 12.779 0.137 -19.194 1.00 97.56 70 ASP A N 1
ATOM 507 C CA . ASP A 1 70 ? 12.670 -1.098 -18.409 1.00 97.56 70 ASP A CA 1
ATOM 508 C C . ASP A 1 70 ? 12.260 -0.799 -16.967 1.00 97.56 70 ASP A C 1
ATOM 510 O O . ASP A 1 70 ? 11.382 -1.470 -16.418 1.00 97.56 70 ASP A O 1
ATOM 514 N N . LYS A 1 71 ? 12.821 0.265 -16.375 1.00 97.81 71 LYS A N 1
ATOM 515 C CA . LYS A 1 71 ? 12.367 0.772 -15.072 1.00 97.81 71 LYS A CA 1
ATOM 516 C C . LYS A 1 71 ? 10.886 1.150 -15.130 1.00 97.81 71 LYS A C 1
ATOM 518 O O . LYS A 1 71 ? 10.093 0.652 -14.334 1.00 97.81 71 LYS A O 1
ATOM 523 N N . ARG A 1 72 ? 10.494 1.955 -16.127 1.00 97.94 72 ARG A N 1
ATOM 524 C CA . ARG A 1 72 ? 9.100 2.406 -16.301 1.00 97.94 72 ARG A CA 1
ATOM 525 C C . ARG A 1 72 ? 8.123 1.262 -16.537 1.00 97.94 72 ARG A C 1
ATOM 527 O O . ARG A 1 72 ? 7.001 1.317 -16.042 1.00 97.94 72 ARG A O 1
ATOM 534 N N . ARG A 1 73 ? 8.540 0.212 -17.247 1.00 98.31 73 ARG A N 1
ATOM 535 C CA . ARG A 1 73 ? 7.726 -0.989 -17.449 1.00 98.31 73 ARG A CA 1
ATOM 536 C C . ARG A 1 73 ? 7.461 -1.706 -16.125 1.00 98.31 73 ARG A C 1
ATOM 538 O O . ARG A 1 73 ? 6.311 -2.013 -15.840 1.00 98.31 73 ARG A O 1
ATOM 545 N N . ARG A 1 74 ? 8.492 -1.920 -15.304 1.00 98.25 74 ARG A N 1
ATOM 546 C CA . ARG A 1 74 ? 8.349 -2.602 -14.006 1.00 98.25 74 ARG A CA 1
ATOM 547 C C . ARG A 1 74 ? 7.496 -1.805 -13.018 1.00 98.25 74 ARG A C 1
ATOM 549 O O . ARG A 1 74 ? 6.642 -2.382 -12.352 1.00 98.25 74 ARG A O 1
ATOM 556 N N . GLU A 1 75 ? 7.682 -0.486 -12.961 1.00 98.12 75 GLU A N 1
ATOM 557 C CA . GLU A 1 75 ? 6.819 0.408 -12.174 1.00 98.12 75 GLU A CA 1
ATOM 558 C C . GLU A 1 75 ? 5.359 0.310 -12.635 1.00 98.12 75 GLU A C 1
ATOM 560 O O . GLU A 1 75 ? 4.446 0.160 -11.821 1.00 98.12 75 GLU A O 1
ATOM 565 N N . TYR A 1 76 ? 5.135 0.338 -13.952 1.00 98.31 76 TYR A N 1
ATOM 566 C CA . TYR A 1 76 ? 3.804 0.212 -14.533 1.00 98.31 76 TYR A CA 1
ATOM 567 C C . TYR A 1 76 ? 3.132 -1.117 -14.176 1.00 98.31 76 TYR A C 1
ATOM 569 O O . TYR A 1 76 ? 1.952 -1.113 -13.841 1.00 98.31 76 TYR A O 1
ATOM 577 N N . ASP A 1 77 ? 3.851 -2.240 -14.191 1.00 98.19 77 ASP A N 1
ATOM 578 C CA . ASP A 1 77 ? 3.270 -3.547 -13.860 1.00 98.19 77 ASP A CA 1
ATOM 579 C C . ASP A 1 77 ? 2.762 -3.598 -12.405 1.00 98.19 77 ASP A C 1
ATOM 581 O O . ASP A 1 77 ? 1.713 -4.183 -12.119 1.00 98.19 77 ASP A O 1
ATOM 585 N N . ILE A 1 78 ? 3.452 -2.928 -11.475 1.00 98.00 78 ILE A N 1
ATOM 586 C CA . ILE A 1 78 ? 2.989 -2.775 -10.087 1.00 98.00 78 ILE A CA 1
ATOM 587 C C . ILE A 1 78 ? 1.717 -1.916 -10.037 1.00 98.00 78 ILE A C 1
ATOM 589 O O . ILE A 1 78 ? 0.727 -2.311 -9.413 1.00 98.00 78 ILE A O 1
ATOM 593 N N . LEU A 1 79 ? 1.703 -0.777 -10.736 1.00 98.19 79 LEU A N 1
ATOM 594 C CA . LEU A 1 79 ? 0.542 0.117 -10.794 1.00 98.19 79 LEU A CA 1
ATOM 595 C C . LEU A 1 79 ? -0.670 -0.534 -11.473 1.00 98.19 79 LEU A C 1
ATOM 597 O O . LEU A 1 79 ? -1.804 -0.327 -11.042 1.00 98.19 79 LEU A O 1
ATOM 601 N N . ALA A 1 80 ? -0.451 -1.353 -12.500 1.00 97.88 80 ALA A N 1
ATOM 602 C CA . ALA A 1 80 ? -1.499 -2.087 -13.194 1.00 97.88 80 ALA A CA 1
ATOM 603 C C . ALA A 1 80 ? -2.175 -3.103 -12.262 1.00 97.88 80 ALA A C 1
ATOM 605 O O . ALA A 1 80 ? -3.406 -3.185 -12.230 1.00 97.88 80 ALA A O 1
ATOM 606 N N . ARG A 1 81 ? -1.394 -3.817 -11.437 1.00 95.88 81 ARG A N 1
ATOM 607 C CA . ARG A 1 81 ? -1.936 -4.696 -10.387 1.00 95.88 81 ARG A CA 1
ATOM 608 C C . ARG A 1 81 ? -2.734 -3.908 -9.350 1.00 95.88 81 ARG A C 1
ATOM 610 O O . ARG A 1 81 ? -3.860 -4.286 -9.038 1.00 95.88 81 ARG A O 1
ATOM 617 N N . LEU A 1 82 ? -2.201 -2.786 -8.861 1.00 96.69 82 LEU A N 1
ATOM 618 C CA . LEU A 1 82 ? -2.919 -1.922 -7.917 1.00 96.69 82 LEU A CA 1
ATOM 619 C C . LEU A 1 82 ? -4.244 -1.415 -8.511 1.00 96.69 82 LEU A C 1
ATOM 621 O O . LEU A 1 82 ? -5.275 -1.392 -7.837 1.00 96.69 82 LEU A O 1
ATOM 625 N N . ARG A 1 83 ? -4.247 -1.068 -9.802 1.00 95.50 83 ARG A N 1
ATOM 626 C CA . ARG A 1 83 ? -5.451 -0.641 -10.517 1.00 95.50 83 ARG A CA 1
ATOM 627 C C . ARG A 1 83 ? -6.489 -1.753 -10.625 1.00 95.50 83 ARG A C 1
ATOM 629 O O . ARG A 1 83 ? -7.678 -1.468 -10.491 1.00 95.50 83 ARG A O 1
ATOM 636 N N . LEU A 1 84 ? -6.069 -2.997 -10.844 1.00 94.31 84 LEU A N 1
ATOM 637 C CA . LEU A 1 84 ? -6.983 -4.138 -10.857 1.00 94.31 84 LEU A CA 1
ATOM 638 C C . LEU A 1 84 ? -7.714 -4.264 -9.515 1.00 94.31 84 LEU A C 1
ATOM 640 O O . LEU A 1 84 ? -8.941 -4.354 -9.508 1.00 94.31 84 LEU A O 1
ATOM 644 N N . TYR A 1 85 ? -6.992 -4.153 -8.394 1.00 94.06 85 TYR A N 1
ATOM 645 C CA . TYR A 1 85 ? -7.615 -4.162 -7.070 1.00 94.06 85 TYR A CA 1
ATOM 646 C C . TYR A 1 85 ? -8.652 -3.048 -6.920 1.00 94.06 85 TYR A C 1
ATOM 648 O O . TYR A 1 85 ? -9.785 -3.333 -6.548 1.00 94.06 85 TYR A O 1
ATOM 656 N N . GLN A 1 86 ? -8.344 -1.813 -7.332 1.00 93.56 86 GLN A N 1
ATOM 657 C CA . GLN A 1 86 ? -9.315 -0.706 -7.302 1.00 93.56 86 GLN A CA 1
ATOM 658 C C . GLN A 1 86 ? -10.593 -0.991 -8.104 1.00 93.56 86 GLN A C 1
ATOM 660 O O . GLN A 1 86 ? -11.676 -0.569 -7.699 1.00 93.56 86 GLN A O 1
ATOM 665 N N . VAL A 1 87 ? -10.484 -1.676 -9.247 1.00 91.94 87 VAL A N 1
ATOM 666 C CA . VAL A 1 87 ? -11.651 -2.075 -10.049 1.00 91.94 87 VAL A CA 1
ATOM 667 C C . VAL A 1 87 ? -12.465 -3.133 -9.308 1.00 91.94 87 VAL A C 1
ATOM 669 O O . VAL A 1 87 ? -13.684 -3.000 -9.226 1.00 91.94 87 VAL A O 1
ATOM 672 N N . THR A 1 88 ? -11.808 -4.136 -8.722 1.00 89.75 88 THR A N 1
ATOM 673 C CA . THR A 1 88 ? -12.491 -5.194 -7.961 1.00 89.75 88 THR A CA 1
ATOM 674 C C . THR A 1 88 ? -13.104 -4.689 -6.653 1.00 89.75 88 THR A C 1
ATOM 676 O O . THR A 1 88 ? -14.198 -5.113 -6.307 1.00 89.75 88 THR A O 1
ATOM 679 N N . CYS A 1 89 ? -12.495 -3.714 -5.965 1.00 89.50 89 CYS A N 1
ATOM 680 C CA . CYS A 1 89 ? -13.054 -3.108 -4.750 1.00 89.50 89 CYS A CA 1
ATOM 681 C C . CYS A 1 89 ? -14.435 -2.485 -4.981 1.00 89.50 89 CYS A C 1
ATOM 683 O O . CYS A 1 89 ? -15.255 -2.454 -4.074 1.00 89.50 89 CYS A O 1
ATOM 685 N N . ARG A 1 90 ? -14.735 -2.016 -6.196 1.00 87.94 90 ARG A N 1
ATOM 686 C CA . ARG A 1 90 ? -16.058 -1.452 -6.520 1.00 87.94 90 ARG A CA 1
ATOM 687 C C . ARG A 1 90 ? -17.184 -2.485 -6.479 1.00 87.94 90 ARG A C 1
ATOM 689 O O . ARG A 1 90 ? -18.344 -2.106 -6.563 1.00 87.94 90 ARG A O 1
ATOM 696 N N . GLN A 1 91 ? -16.848 -3.771 -6.406 1.00 87.94 91 GLN A N 1
ATOM 697 C CA . GLN A 1 91 ? -17.816 -4.858 -6.290 1.00 87.94 91 GLN A CA 1
ATOM 698 C C . GLN A 1 91 ? -18.281 -5.069 -4.846 1.00 87.94 91 GLN A C 1
ATOM 700 O O . GLN A 1 91 ? -19.255 -5.786 -4.638 1.00 87.94 91 GLN A O 1
ATOM 705 N N . TYR A 1 92 ? -17.627 -4.452 -3.852 1.00 88.06 92 TYR A N 1
ATOM 706 C CA . TYR A 1 92 ? -18.148 -4.460 -2.490 1.00 88.06 92 TYR A CA 1
ATOM 707 C C . TYR A 1 92 ? -19.508 -3.763 -2.446 1.00 88.06 92 TYR A C 1
ATOM 709 O O . TYR A 1 92 ? -19.644 -2.607 -2.840 1.00 88.06 92 TYR A O 1
ATOM 717 N N . GLN A 1 93 ? -20.505 -4.478 -1.934 1.00 86.19 93 GLN A N 1
ATOM 718 C CA . GLN A 1 93 ? -21.809 -3.927 -1.600 1.00 86.19 93 GLN A CA 1
ATOM 719 C C . GLN A 1 93 ? -21.855 -3.758 -0.084 1.00 86.19 93 GLN A C 1
ATOM 721 O O . GLN A 1 93 ? -21.907 -4.745 0.646 1.00 86.19 93 GLN A O 1
ATOM 726 N N . TYR A 1 94 ? -21.796 -2.516 0.388 1.00 83.19 94 TYR A N 1
ATOM 727 C CA . TYR A 1 94 ? -21.974 -2.182 1.797 1.00 83.19 94 TYR A CA 1
ATOM 728 C C . TYR A 1 94 ? -23.080 -1.137 1.934 1.00 83.19 94 TYR A C 1
ATOM 730 O O . TYR A 1 94 ? -23.255 -0.284 1.064 1.00 83.19 94 TYR A O 1
ATOM 738 N N . CYS A 1 95 ? -23.851 -1.236 3.013 1.00 90.00 95 CYS A N 1
ATOM 739 C CA . CYS A 1 95 ? -24.755 -0.176 3.433 1.00 90.00 95 CYS A CA 1
ATOM 740 C C . CYS A 1 95 ? -24.009 0.685 4.448 1.00 90.00 95 CYS A C 1
ATOM 742 O O . CYS A 1 95 ? -23.438 0.146 5.396 1.00 90.00 95 CYS A O 1
ATOM 744 N N . GLU A 1 96 ? -24.008 1.997 4.247 1.00 90.50 96 GLU A N 1
ATOM 745 C CA . GLU A 1 96 ? -23.442 2.937 5.213 1.00 90.50 96 GLU A CA 1
ATOM 746 C C . GLU A 1 96 ? -24.252 2.882 6.520 1.00 90.50 96 GLU A C 1
ATOM 748 O O . GLU A 1 96 ? -25.487 2.897 6.500 1.00 90.50 96 GLU A O 1
ATOM 753 N N . ASP A 1 97 ? -23.562 2.795 7.660 1.00 95.44 97 ASP A N 1
ATOM 754 C CA . ASP A 1 97 ? -24.156 2.926 8.994 1.00 95.44 97 ASP A CA 1
ATOM 755 C C . ASP A 1 97 ? -23.559 4.163 9.665 1.00 95.44 97 ASP A C 1
ATOM 757 O O . ASP A 1 97 ? -22.427 4.153 10.152 1.00 95.44 97 ASP A O 1
ATOM 761 N N . ALA A 1 98 ? -24.355 5.230 9.721 1.00 96.50 98 ALA A N 1
ATOM 762 C CA . ALA A 1 98 ? -23.940 6.507 10.288 1.00 96.50 98 ALA A CA 1
ATOM 763 C C . ALA A 1 98 ? -23.481 6.400 11.755 1.00 96.50 98 ALA A C 1
ATOM 765 O O . ALA A 1 98 ? -22.622 7.166 12.190 1.00 96.50 98 ALA A O 1
ATOM 766 N N . ARG A 1 99 ? -24.025 5.456 12.541 1.00 97.00 99 ARG A N 1
ATOM 767 C CA . ARG A 1 99 ? -23.594 5.258 13.936 1.00 97.00 99 ARG A CA 1
ATOM 768 C C . ARG A 1 99 ? -22.224 4.603 13.994 1.00 97.00 99 ARG A C 1
ATOM 770 O O . ARG A 1 99 ? -21.413 4.986 14.832 1.00 97.00 99 ARG A O 1
ATOM 777 N N . PHE A 1 100 ? -21.976 3.637 13.111 1.00 96.06 100 PHE A N 1
ATOM 778 C CA . PHE A 1 100 ? -20.673 2.995 12.990 1.00 96.06 100 PHE A CA 1
ATOM 779 C C . PHE A 1 100 ? -19.607 3.996 12.540 1.00 96.06 100 PHE A C 1
ATOM 781 O O . PHE A 1 100 ? -18.555 4.067 13.163 1.00 96.06 100 PHE A O 1
ATOM 788 N N . GLU A 1 101 ? -19.888 4.806 11.518 1.00 95.75 101 GLU A N 1
ATOM 789 C CA . GLU A 1 101 ? -18.957 5.840 11.048 1.00 95.75 101 GLU A CA 1
ATOM 790 C C . GLU A 1 101 ? -18.651 6.873 12.130 1.00 95.75 101 GLU A C 1
ATOM 792 O O . GLU A 1 101 ? -17.488 7.222 12.345 1.00 95.75 101 GLU A O 1
ATOM 797 N N . HIS A 1 102 ? -19.679 7.320 12.857 1.00 96.94 102 HIS A N 1
ATOM 798 C CA . HIS A 1 102 ? -19.487 8.227 13.979 1.00 96.94 102 HIS A CA 1
ATOM 799 C C . HIS A 1 102 ? -18.602 7.593 15.056 1.00 96.94 102 HIS A C 1
ATOM 801 O O . HIS A 1 102 ? -17.588 8.181 15.419 1.00 96.94 102 HIS A O 1
ATOM 807 N N . TRP A 1 103 ? -18.915 6.374 15.508 1.00 97.19 103 TRP A N 1
ATOM 808 C CA . TRP A 1 103 ? -18.083 5.651 16.472 1.00 97.19 103 TRP A CA 1
ATOM 809 C C . TRP A 1 103 ? -16.638 5.493 15.980 1.00 97.19 103 TRP A C 1
ATOM 811 O O . TRP A 1 103 ? -15.709 5.822 16.714 1.00 97.19 103 TRP A O 1
ATOM 821 N N . LEU A 1 104 ? -16.438 5.075 14.729 1.00 96.25 104 LEU A N 1
ATOM 822 C CA . LEU A 1 104 ? -15.112 4.889 14.145 1.00 96.25 104 LEU A CA 1
ATOM 823 C C . LEU A 1 104 ? -14.310 6.198 14.147 1.00 96.25 104 LEU A C 1
ATOM 825 O O . LEU A 1 104 ? -13.130 6.195 14.485 1.00 96.25 104 LEU A O 1
ATOM 829 N N . SER A 1 105 ? -14.960 7.323 13.835 1.00 95.44 105 SER A N 1
ATOM 830 C CA . SER A 1 105 ? -14.339 8.654 13.873 1.00 95.44 105 SER A CA 1
ATOM 831 C C . SER A 1 105 ? -13.991 9.139 15.285 1.00 95.44 105 SER A C 1
ATOM 833 O O . SER A 1 105 ? -13.155 10.027 15.434 1.00 95.44 105 SER A O 1
ATOM 835 N N . THR A 1 106 ? -14.617 8.563 16.317 1.00 96.75 106 THR A N 1
ATOM 836 C CA . THR A 1 106 ? -14.353 8.891 17.729 1.00 96.75 106 THR A CA 1
ATOM 837 C C . THR A 1 106 ? -13.246 8.048 18.358 1.00 96.75 106 THR A C 1
ATOM 839 O O . THR A 1 106 ? -12.872 8.315 19.497 1.00 96.75 106 THR A O 1
ATOM 842 N N . ILE A 1 107 ? -12.720 7.037 17.657 1.00 96.19 107 ILE A N 1
ATOM 843 C CA . ILE A 1 107 ? -11.632 6.210 18.186 1.00 96.19 107 ILE A CA 1
ATOM 844 C C . ILE A 1 107 ? -10.365 7.063 18.303 1.00 96.19 107 ILE A C 1
ATOM 846 O O . ILE A 1 107 ? -9.804 7.509 17.303 1.00 96.19 107 ILE A O 1
ATOM 850 N N . GLU A 1 108 ? -9.901 7.262 19.535 1.00 94.75 108 GLU A N 1
ATOM 851 C CA . GLU A 1 108 ? -8.616 7.896 19.818 1.00 94.75 108 GLU A CA 1
ATOM 852 C C . GLU A 1 108 ? -7.475 6.900 19.574 1.00 94.75 108 GLU A C 1
ATOM 854 O O . GLU A 1 108 ? -7.479 5.783 20.100 1.00 94.75 108 GLU A O 1
ATOM 859 N N . LEU A 1 109 ? -6.487 7.300 18.770 1.00 95.50 109 LEU A N 1
ATOM 860 C CA . LEU A 1 109 ? -5.257 6.532 18.618 1.00 95.50 109 LEU A CA 1
ATOM 861 C C . LEU A 1 109 ? -4.294 6.903 19.741 1.00 95.50 109 LEU A C 1
ATOM 863 O O . LEU A 1 109 ? -3.806 8.029 19.812 1.00 95.50 109 LEU A O 1
ATOM 867 N N . LEU A 1 110 ? -4.008 5.921 20.587 1.00 96.75 110 LEU A N 1
ATOM 868 C CA . LEU A 1 110 ? -2.993 6.021 21.626 1.00 96.75 110 LEU A CA 1
ATOM 869 C C . LEU A 1 110 ? -1.591 6.040 21.008 1.00 96.75 110 LEU A C 1
ATOM 871 O O . LEU A 1 110 ? -1.339 5.348 20.020 1.00 96.75 110 LEU A O 1
ATOM 875 N N . SER A 1 111 ? -0.673 6.787 21.620 1.00 97.31 111 SER A N 1
ATOM 876 C CA . SER A 1 111 ? 0.749 6.697 21.289 1.00 97.31 111 SER A CA 1
ATOM 877 C C . SER A 1 111 ? 1.335 5.353 21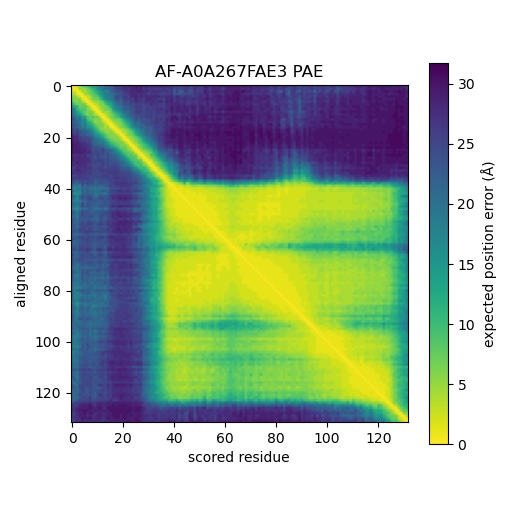.729 1.00 97.31 111 SER A C 1
ATOM 879 O O . SER A 1 111 ? 0.835 4.729 22.668 1.00 97.31 111 SER A O 1
ATOM 881 N N . ASP A 1 112 ? 2.442 4.944 21.108 1.00 97.50 112 ASP A N 1
ATOM 882 C CA . ASP A 1 112 ? 3.156 3.713 21.475 1.00 97.50 112 ASP A CA 1
ATOM 883 C C . ASP A 1 112 ? 3.505 3.674 22.979 1.00 97.50 112 ASP A C 1
ATOM 885 O O . ASP A 1 112 ? 3.378 2.636 23.629 1.00 97.50 112 ASP A O 1
ATOM 889 N N . GLU A 1 113 ? 3.872 4.821 23.567 1.00 97.31 113 GLU A N 1
ATOM 890 C CA . GLU A 1 113 ? 4.159 4.950 25.003 1.00 97.31 113 GLU A CA 1
ATOM 891 C C . GLU A 1 113 ? 2.911 4.702 25.865 1.00 97.31 113 GLU A C 1
ATOM 893 O O . GLU A 1 113 ? 2.957 3.926 26.820 1.00 97.31 113 GLU A O 1
ATOM 898 N N . GLN A 1 114 ? 1.776 5.317 25.516 1.00 97.12 114 GLN A N 1
ATOM 899 C CA . GLN A 1 114 ? 0.514 5.121 26.236 1.00 97.12 114 GLN A CA 1
ATOM 900 C C . GLN A 1 114 ? 0.051 3.664 26.152 1.00 97.12 114 GLN A C 1
ATOM 902 O O . GLN A 1 114 ? -0.358 3.086 27.159 1.00 97.12 114 GLN A O 1
ATOM 907 N N . GLN A 1 115 ? 0.146 3.059 24.965 1.00 96.44 115 GLN A N 1
ATOM 908 C CA . GLN A 1 115 ? -0.191 1.652 24.749 1.00 96.44 115 GLN A CA 1
ATOM 909 C C . GLN A 1 115 ? 0.677 0.733 25.609 1.00 96.44 115 GLN A C 1
ATOM 911 O O . GLN A 1 115 ? 0.158 -0.188 26.240 1.00 96.44 115 GLN A O 1
ATOM 916 N N . GLN A 1 116 ? 1.983 0.998 25.672 1.00 95.25 116 GLN A N 1
ATOM 917 C CA . GLN A 1 116 ? 2.913 0.221 26.483 1.00 95.25 116 GLN A CA 1
ATOM 918 C C . GLN A 1 116 ? 2.592 0.327 27.979 1.00 95.25 116 GLN A C 1
ATOM 920 O O . GLN A 1 116 ? 2.526 -0.696 28.663 1.00 95.25 116 GLN A O 1
ATOM 925 N N . LEU A 1 117 ? 2.367 1.540 28.491 1.00 96.25 117 LEU A N 1
ATOM 926 C CA . LEU A 1 117 ? 2.037 1.756 29.902 1.00 96.25 117 LEU A CA 1
ATOM 927 C C . LEU A 1 117 ? 0.726 1.060 30.288 1.00 96.25 117 LEU A C 1
ATOM 929 O O . LEU A 1 117 ? 0.698 0.319 31.270 1.00 96.25 117 LEU A O 1
ATOM 933 N N . LEU A 1 118 ? -0.326 1.223 29.479 1.00 95.62 118 LEU A N 1
ATOM 934 C CA . LEU A 1 118 ? -1.615 0.561 29.703 1.00 95.62 118 LEU A CA 1
ATOM 935 C C . LEU A 1 118 ? -1.494 -0.963 29.624 1.00 95.62 118 LEU A C 1
ATOM 937 O O . LEU A 1 118 ? -2.094 -1.677 30.426 1.00 95.62 118 LEU A O 1
ATOM 941 N N . SER A 1 119 ? -0.685 -1.479 28.694 1.00 95.56 119 SER A N 1
ATOM 942 C CA . SER A 1 119 ? -0.428 -2.916 28.595 1.00 95.56 119 SER A CA 1
ATOM 943 C C . SER A 1 119 ? 0.206 -3.470 29.873 1.00 95.56 119 SER A C 1
ATOM 945 O O . SER A 1 119 ? -0.178 -4.555 30.308 1.00 95.56 119 SER A O 1
ATOM 947 N N . LEU A 1 120 ? 1.159 -2.751 30.477 1.00 95.50 120 LEU A N 1
ATOM 948 C CA . LEU A 1 120 ? 1.823 -3.159 31.722 1.00 95.50 120 LEU A CA 1
ATOM 949 C C . LEU A 1 120 ? 0.913 -3.031 32.949 1.00 95.50 120 LEU A C 1
ATOM 951 O O . LEU A 1 120 ? 1.052 -3.806 33.893 1.00 95.50 120 LEU A O 1
ATOM 955 N N . GLU A 1 121 ? -0.016 -2.075 32.947 1.00 95.50 121 GLU A N 1
ATOM 956 C CA . GLU A 1 121 ? -1.028 -1.941 33.998 1.00 95.50 121 GLU A CA 1
ATOM 957 C C . GLU A 1 121 ? -2.016 -3.116 33.976 1.00 95.50 121 GLU A C 1
ATOM 959 O O . GLU A 1 121 ? -2.299 -3.713 35.016 1.00 95.50 121 GLU A O 1
ATOM 964 N N . ILE A 1 122 ? -2.503 -3.486 32.786 1.00 95.75 122 ILE A N 1
ATOM 965 C CA . ILE A 1 122 ? -3.441 -4.603 32.599 1.00 95.75 122 ILE A CA 1
ATOM 966 C C . ILE A 1 122 ? -2.750 -5.945 32.860 1.00 95.75 122 ILE A C 1
ATOM 968 O O . ILE A 1 122 ? -3.312 -6.825 33.518 1.00 95.75 122 ILE A O 1
ATOM 972 N N . GLN A 1 123 ? -1.539 -6.118 32.329 1.00 94.50 123 GLN A N 1
ATOM 973 C CA . GLN A 1 123 ? -0.748 -7.332 32.471 1.00 94.50 123 GLN A CA 1
ATOM 974 C C . GLN A 1 123 ? 0.638 -6.997 33.041 1.00 94.50 123 GLN A C 1
ATOM 976 O O . GLN A 1 123 ? 1.612 -6.889 32.290 1.00 94.50 123 GLN A O 1
ATOM 981 N N . PRO A 1 124 ? 0.755 -6.881 34.376 1.00 88.12 124 PRO A N 1
ATOM 982 C CA . PRO A 1 124 ? 2.040 -6.645 35.014 1.00 88.12 124 PRO A CA 1
ATOM 983 C C . PRO A 1 124 ? 2.957 -7.858 34.842 1.00 88.12 124 PRO A C 1
ATOM 985 O O . PRO A 1 124 ? 2.506 -9.009 34.784 1.00 88.12 124 PRO A O 1
ATOM 988 N N . GLU A 1 125 ? 4.267 -7.617 34.791 1.00 84.31 125 GLU A N 1
ATOM 989 C CA . GLU A 1 125 ? 5.239 -8.703 34.714 1.00 84.31 125 GLU A CA 1
ATOM 990 C C . GLU A 1 125 ? 5.078 -9.658 35.904 1.00 84.31 125 GLU A C 1
ATOM 992 O O . GLU A 1 125 ? 5.027 -9.241 37.068 1.00 84.31 125 GLU A O 1
ATOM 997 N N . ARG A 1 126 ? 5.013 -10.968 35.630 1.00 74.75 126 ARG A N 1
ATOM 998 C CA . ARG A 1 126 ? 4.981 -11.979 36.690 1.00 74.75 126 ARG A CA 1
ATOM 999 C C . ARG A 1 126 ? 6.308 -11.947 37.440 1.00 74.75 126 ARG A C 1
ATOM 1001 O O . ARG A 1 126 ? 7.278 -12.580 37.030 1.00 74.75 126 ARG A O 1
ATOM 1008 N N . ARG A 1 127 ? 6.337 -11.270 38.587 1.00 70.50 127 ARG A N 1
ATOM 1009 C CA . ARG A 1 127 ? 7.386 -11.491 39.582 1.00 70.50 127 ARG A CA 1
ATOM 1010 C C . ARG A 1 127 ? 7.248 -12.914 40.106 1.00 70.50 127 ARG A C 1
ATOM 1012 O O . ARG A 1 127 ? 6.370 -13.204 40.915 1.00 70.50 127 ARG A O 1
ATOM 1019 N N . PHE A 1 128 ? 8.140 -13.796 39.670 1.00 69.69 128 PHE A N 1
ATOM 1020 C CA . PHE A 1 128 ? 8.433 -15.006 40.421 1.00 69.69 128 PHE A CA 1
ATOM 1021 C C . PHE A 1 128 ? 9.136 -14.568 41.705 1.00 69.69 128 PHE A C 1
ATOM 1023 O O . PHE A 1 128 ? 10.331 -14.282 41.717 1.00 69.69 128 PHE A O 1
ATOM 1030 N N . VAL A 1 129 ? 8.371 -14.435 42.786 1.00 65.62 129 VAL A N 1
ATOM 1031 C CA . VAL A 1 129 ? 8.950 -14.382 44.125 1.00 65.62 129 VAL A CA 1
ATOM 1032 C C . VAL A 1 129 ? 9.496 -15.774 44.420 1.00 65.62 129 VAL A C 1
ATOM 1034 O O . VAL A 1 129 ? 8.741 -16.686 44.743 1.00 65.62 129 VAL A O 1
ATOM 1037 N N . SER A 1 130 ? 10.807 -15.951 44.262 1.00 61.91 130 SER A N 1
ATOM 1038 C CA . SER A 1 130 ? 11.517 -17.081 44.858 1.00 61.91 130 SER A CA 1
ATOM 1039 C C . SER A 1 130 ? 11.428 -16.919 46.371 1.00 61.91 130 SER A C 1
ATOM 1041 O O . SER A 1 130 ? 12.183 -16.151 46.964 1.00 61.91 130 SER A O 1
ATOM 1043 N N . THR A 1 131 ? 10.444 -17.570 46.987 1.00 60.28 131 THR A N 1
ATOM 1044 C CA . THR A 1 131 ? 10.377 -17.708 48.441 1.00 60.28 131 THR A CA 1
ATOM 1045 C C . THR A 1 131 ? 11.573 -18.550 48.878 1.00 60.28 131 THR A C 1
ATOM 1047 O O . THR A 1 131 ? 11.680 -19.713 48.488 1.00 60.28 131 THR A O 1
ATOM 1050 N N . VAL A 1 132 ? 12.489 -17.916 49.611 1.00 58.69 132 VAL A N 1
ATOM 1051 C CA . VAL A 1 132 ? 13.593 -18.557 50.342 1.00 58.69 132 VAL A CA 1
ATOM 1052 C C . VAL A 1 132 ? 13.066 -19.065 51.676 1.00 58.69 132 VAL A C 1
ATOM 1054 O O . VAL A 1 132 ? 12.240 -18.337 52.274 1.00 58.69 132 VAL A O 1
#

InterPro domains:
  IPR001895 Ras guanine-nucleotide exchange factors catalytic domain [PF00617] (36-73)
  IPR008937 Ras-like guanine nucleotide exchange factor [PTHR23113] (35-126)
  IPR019804 Ras guanine-nucleotide exchange factor, conserved site [PS00720] (41-71)
  IPR023578 Ras guanine nucleotide exchange factor domain superfamily [SSF48366] (37-126)
  IPR036964 Ras guanine-nucleotide exchange factor, catalytic domain superfamily [G3DSA:1.10.840.10] (8-125)

Organism: NCBI:txid282301

Nearest PDB structures (foldseek):
  5cm8-assembly1_A  TM=9.754E-01  e=6.566E-05  Mus musculus
  4jgw-assembly2_B  TM=8.992E-01  e=8.452E-05  Mus musculus
  5cm9-assembly1_A  TM=9.612E-01  e=2.179E-04  Mus musculus
  5cm9-assembly2_B  TM=9.025E-01  e=1.315E-04  Mus musculus
  4jgw-assembly1_A  TM=9.072E-01  e=2.472E-04  Mus musculus

pLDDT: mean 78.01, std 24.83, range [30.25, 98.31]

Solvent-accessible surface area (backbone atoms only — not comparable to full-atom values): 8981 Å² total; per-residue (Å²): 139,86,87,86,78,87,88,75,85,88,88,77,88,80,89,83,85,87,85,83,90,84,90,79,87,91,77,88,75,80,77,78,74,72,77,75,73,64,35,54,88,74,74,63,64,62,58,50,52,53,49,52,49,50,58,74,74,46,66,74,48,46,85,93,73,39,75,32,59,70,54,53,49,57,53,45,55,54,51,51,53,54,50,50,37,60,60,39,40,69,54,54,85,77,82,90,51,70,68,59,54,52,51,62,72,64,62,80,82,73,51,73,66,56,51,53,54,52,47,41,70,78,54,58,82,83,77,79,76,79,82,126

Radius of gyration: 26.4 Å; Cα contacts (8 Å, |Δi|>4): 41; chains: 1; bounding box: 49×48×84 Å

Foldseek 3Di:
DDDDDDDDDDDDDDDDDDDDDDDDDDDPPDDPPCVPLQADDDDCVVLVVQLVCLPVVDDQADPPRHGDVVSVVSNVVSVVVVVVSVVSNVNDDDDDDPVVVVVVVPDDDDDPVRVVVVVCVVPPDDPPPPDD